Protein 3DML (pdb70)

CATH classification: 3.40.30.10

Organism: Paracoccus denitrificans (NCBI:txid266)

Structure 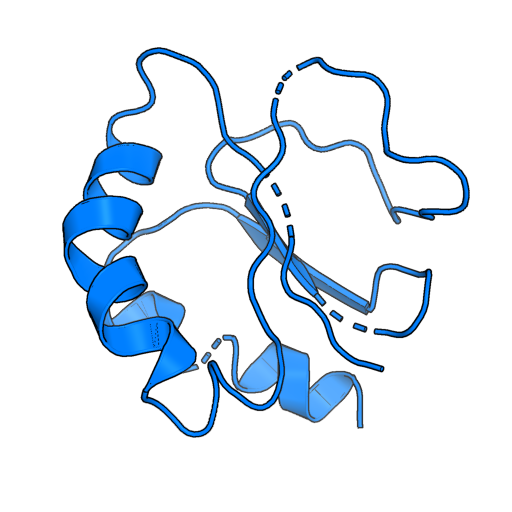(mmCIF, N/CA/C/O backbone):
data_3DML
#
_entry.id   3DML
#
_cell.length_a   80.909
_cell.length_b   80.909
_cell.length_c   33.212
_cell.angle_alpha   90.00
_cell.angle_beta   90.00
_cell.angle_gamma   120.00
#
_symmetry.space_group_name_H-M   'P 31 2 1'
#
loop_
_entity.id
_entity.type
_entity.pdbx_description
1 polymer 'Putative uncharacterized protein'
2 water water
#
loop_
_atom_site.group_PDB
_atom_site.id
_atom_site.type_symbol
_atom_site.label_atom_id
_atom_site.label_alt_id
_atom_site.label_comp_id
_atom_site.label_asym_id
_atom_site.label_entity_id
_atom_site.label_seq_id
_atom_site.pdbx_PDB_ins_code
_atom_site.Cartn_x
_atom_site.Cartn_y
_atom_site.Cartn_z
_atom_site.occupancy
_atom_site.B_iso_or_equiv
_atom_site.auth_seq_id
_atom_site.auth_comp_id
_atom_site.auth_asym_id
_atom_site.auth_atom_id
_atom_site.pdbx_PDB_model_num
ATOM 1 N N . GLU A 1 19 ? -8.413 21.632 1.983 1.00 29.63 2 GLU A N 1
ATOM 2 C CA . GLU A 1 19 ? -8.024 22.473 3.135 1.00 28.10 2 GLU A CA 1
ATOM 3 C C . GLU A 1 19 ? -7.834 23.927 2.700 1.00 26.11 2 GLU A C 1
ATOM 4 O O . GLU A 1 19 ? -7.248 24.719 3.427 1.00 25.57 2 GLU A O 1
ATOM 10 N N . LEU A 1 20 ? -8.346 24.275 1.521 1.00 23.40 3 LEU A N 1
ATOM 11 C CA . LEU A 1 20 ? -8.385 25.686 1.106 1.00 21.05 3 LEU A CA 1
ATOM 12 C C . LEU A 1 20 ? -9.568 26.473 1.713 1.00 19.24 3 LEU A C 1
ATOM 13 O O . LEU A 1 20 ? -10.679 25.968 1.804 1.00 18.44 3 LEU A O 1
ATOM 18 N N . ARG A 1 21 ? -9.299 27.714 2.133 1.00 17.03 4 ARG A N 1
ATOM 19 C CA A ARG A 1 21 ? -10.315 28.665 2.585 0.50 15.95 4 ARG A CA 1
ATOM 20 C CA B ARG A 1 21 ? -10.352 28.653 2.495 0.50 16.03 4 ARG A CA 1
ATOM 21 C C . ARG A 1 21 ? -9.924 30.049 2.081 1.00 14.93 4 ARG A C 1
ATOM 22 O O . ARG A 1 21 ? -8.740 30.353 2.009 1.00 14.35 4 ARG A O 1
ATOM 37 N N . LEU A 1 22 ? -10.905 30.884 1.790 1.00 13.89 5 LEU A N 1
ATOM 38 C CA . LEU A 1 22 ? -10.636 32.274 1.440 1.00 13.51 5 LEU A CA 1
ATOM 39 C C . LEU A 1 22 ? -11.091 33.170 2.569 1.00 13.66 5 LEU A C 1
ATOM 40 O O . LEU A 1 22 ? -12.286 33.271 2.840 1.00 14.35 5 LEU A O 1
ATOM 45 N N . LEU A 1 23 ? -10.141 33.825 3.216 1.00 13.34 6 LEU A N 1
ATOM 46 C CA . LEU A 1 23 ? -10.455 34.797 4.237 1.00 14.13 6 LEU A CA 1
ATOM 47 C C . LEU A 1 23 ? -10.681 36.134 3.581 1.00 14.79 6 LEU A C 1
ATOM 48 O O . LEU A 1 23 ? -9.843 36.606 2.790 1.00 15.02 6 LEU A O 1
ATOM 66 N N . PHE A 1 25 ? -11.114 39.996 4.529 1.00 12.23 8 PHE A N 1
ATOM 67 C CA . PHE A 1 25 ? -10.945 40.982 5.581 1.00 11.59 8 PHE A CA 1
ATOM 68 C C . PHE A 1 25 ? -11.695 42.254 5.250 1.00 12.68 8 PHE A C 1
ATOM 69 O O . PHE A 1 25 ? -11.512 42.827 4.170 1.00 12.16 8 PHE A O 1
ATOM 77 N N . GLU A 1 26 ? -12.530 42.681 6.197 1.00 13.21 9 GLU A N 1
ATOM 78 C CA A GLU A 1 26 ? -13.428 43.833 6.034 0.50 14.20 9 GLU A CA 1
ATOM 79 C CA B GLU A 1 26 ? -13.405 43.842 6.000 0.50 14.53 9 GLU A CA 1
ATOM 80 C C . GLU A 1 26 ? -13.255 44.852 7.148 1.00 14.70 9 GLU A C 1
ATOM 81 O O . GLU A 1 26 ? -12.554 44.594 8.128 1.00 14.34 9 GLU A O 1
ATOM 92 N N . GLN A 1 27 ? -13.889 46.018 6.999 1.00 15.47 10 GLN A N 1
ATOM 93 C CA . GLN A 1 27 ? -13.997 46.996 8.080 1.00 15.96 10 GLN A CA 1
ATOM 94 C C . GLN A 1 27 ? -15.251 47.823 7.842 1.00 17.39 10 GLN A C 1
ATOM 95 O O . GLN A 1 27 ? -15.770 47.830 6.720 1.00 15.80 10 GLN A O 1
ATOM 101 N N . PRO A 1 28 ? -15.765 48.484 8.899 1.00 18.91 11 PRO A N 1
ATOM 102 C CA . PRO A 1 28 ? -16.933 49.346 8.758 1.00 20.20 11 PRO A CA 1
ATOM 103 C C . PRO A 1 28 ? -16.744 50.443 7.733 1.00 20.16 11 PRO A C 1
ATOM 104 O O . PRO A 1 28 ? -15.657 51.043 7.624 1.00 20.32 11 PRO A O 1
ATOM 108 N N . GLY A 1 29 ? -17.806 50.685 6.969 1.00 21.10 12 GLY A N 1
ATOM 109 C CA . GLY A 1 29 ? -17.816 51.747 5.979 1.00 20.89 12 GLY A CA 1
ATOM 110 C C . GLY A 1 29 ? -17.007 51.468 4.726 1.00 20.84 12 GLY A C 1
ATOM 111 O O . GLY A 1 29 ? -16.767 52.378 3.938 1.00 21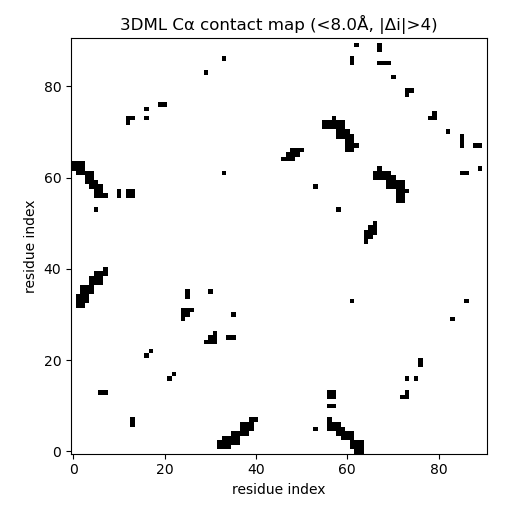.87 12 GLY A O 1
ATOM 112 N N . CYS A 1 30 ? -16.570 50.223 4.537 1.00 19.32 13 CYS A N 1
ATOM 113 C CA . CYS A 1 30 ? -15.803 49.884 3.343 1.00 17.70 13 CYS A CA 1
ATOM 114 C C . CYS A 1 30 ? -16.720 49.652 2.136 1.00 16.34 13 CYS A C 1
ATOM 115 O O . CYS A 1 30 ? -17.380 48.612 2.014 1.00 14.74 13 CYS A O 1
ATOM 118 N N . LEU A 1 31 ? -16.756 50.633 1.246 1.00 14.87 14 LEU A N 1
ATOM 119 C CA . LEU A 1 31 ? -17.617 50.555 0.076 1.00 14.54 14 LEU A CA 1
ATOM 120 C C . LEU A 1 31 ? -17.291 49.365 -0.832 1.00 13.09 14 LEU A C 1
ATOM 121 O O . LEU A 1 31 ? -18.196 48.699 -1.333 1.00 12.18 14 LEU A O 1
ATOM 126 N N . TYR A 1 32 ? -16.006 49.101 -1.053 1.00 12.95 15 TYR A N 1
ATOM 127 C CA . TYR A 1 32 ? -15.595 47.985 -1.906 1.00 13.04 15 TYR A CA 1
ATOM 128 C C . TYR A 1 32 ? -15.892 46.601 -1.316 1.00 12.71 15 TYR A C 1
ATOM 129 O O . TYR A 1 32 ? -16.214 45.701 -2.072 1.00 12.53 15 TYR A O 1
ATOM 138 N N . CYS A 1 33 ? -15.802 46.446 0.007 1.00 12.10 16 CYS A N 1
ATOM 139 C CA . CYS A 1 33 ? -16.370 45.251 0.689 1.00 13.34 16 CYS A CA 1
ATOM 140 C C . CYS A 1 33 ? -17.849 45.087 0.387 1.00 12.92 16 CYS A C 1
ATOM 141 O O . CYS A 1 33 ? -18.303 43.998 0.050 1.00 12.88 16 CYS A O 1
ATOM 144 N N . ALA A 1 34 ? -18.609 46.167 0.515 1.00 13.08 17 ALA A N 1
ATOM 145 C CA . ALA A 1 34 ? -20.055 46.102 0.267 1.00 13.53 17 ALA A CA 1
ATOM 146 C C . ALA A 1 34 ? -20.348 45.744 -1.198 1.00 13.39 17 ALA A C 1
ATOM 147 O O . ALA A 1 34 ? -21.314 45.003 -1.489 1.00 13.59 17 ALA A O 1
ATOM 149 N N . ARG A 1 35 ? -19.538 46.263 -2.127 1.00 12.53 18 ARG A N 1
ATOM 150 C CA . ARG A 1 35 ? -19.688 45.870 -3.533 1.00 12.93 18 ARG A CA 1
ATOM 151 C C . ARG A 1 35 ? -19.451 44.393 -3.769 1.00 12.38 18 ARG A C 1
ATOM 152 O O . ARG A 1 35 ? -20.206 43.752 -4.484 1.00 12.51 18 ARG A O 1
ATOM 160 N N . TRP A 1 36 ? -18.423 43.839 -3.142 1.00 12.88 19 TRP A N 1
ATOM 161 C CA . TRP A 1 36 ? -18.129 42.414 -3.303 1.00 12.97 19 TRP A CA 1
ATOM 162 C C . TRP A 1 36 ? -19.266 41.584 -2.698 1.00 13.64 19 TRP A C 1
ATOM 163 O O . TRP A 1 36 ? -19.682 40.567 -3.285 1.00 12.73 19 TRP A O 1
ATOM 174 N N . ASP A 1 37 ? -19.728 42.008 -1.517 1.00 14.44 20 ASP A N 1
ATOM 175 C CA . ASP A 1 37 ? -20.868 41.348 -0.830 1.00 17.22 20 ASP A CA 1
ATOM 176 C C . ASP A 1 37 ? -22.132 41.323 -1.693 1.00 17.38 20 ASP A C 1
ATOM 177 O O . ASP A 1 37 ? -22.865 40.349 -1.675 1.00 18.68 20 ASP A O 1
ATOM 182 N N . ALA A 1 38 ? -22.385 42.384 -2.450 1.00 17.60 21 ALA A N 1
ATOM 183 C CA . ALA A 1 38 ? -23.53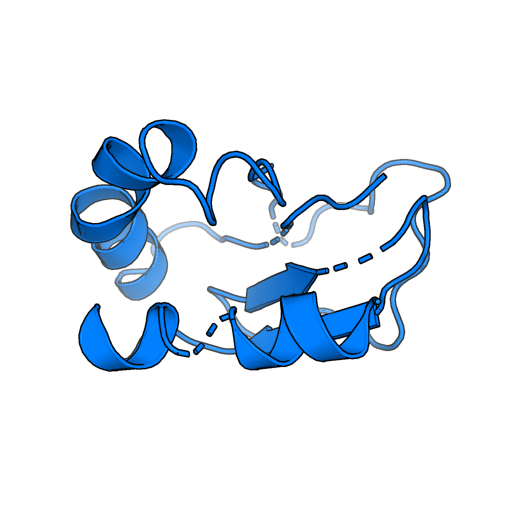8 42.441 -3.344 1.00 17.96 21 ALA A CA 1
ATOM 184 C C . ALA A 1 38 ? -23.316 41.677 -4.646 1.00 18.86 21 ALA A C 1
ATOM 185 O O . ALA A 1 38 ? -24.258 41.101 -5.194 1.00 19.24 21 ALA A O 1
ATOM 187 N N . GLU A 1 39 ? -22.088 41.695 -5.162 1.00 17.51 22 GLU A N 1
ATOM 188 C CA . GLU A 1 39 ? -21.835 41.231 -6.519 1.00 17.77 22 GLU A CA 1
ATOM 189 C C . GLU A 1 39 ? -21.344 39.800 -6.588 1.00 17.45 22 GLU A C 1
ATOM 190 O O . GLU A 1 39 ? -21.842 39.007 -7.404 1.00 18.85 22 GLU A O 1
ATOM 196 N N . ILE A 1 40 ? -20.345 39.477 -5.770 1.00 15.17 23 ILE A N 1
ATOM 197 C CA . ILE A 1 40 ? -19.725 38.159 -5.817 1.00 13.27 23 ILE A CA 1
ATOM 198 C C . ILE A 1 40 ? -20.315 37.220 -4.750 1.00 13.45 23 ILE A C 1
ATOM 199 O O . ILE A 1 40 ? -20.621 36.053 -5.045 1.00 12.72 23 ILE A O 1
ATOM 204 N N . ALA A 1 41 ? -20.449 37.708 -3.518 1.00 12.50 24 ALA A N 1
ATOM 205 C CA . ALA A 1 41 ? -20.841 36.847 -2.383 1.00 13.21 24 ALA A CA 1
ATOM 206 C C . ALA A 1 41 ? -22.053 35.917 -2.660 1.00 13.72 24 ALA A C 1
ATOM 207 O O . ALA A 1 41 ? -21.996 34.746 -2.343 1.00 13.80 24 ALA A O 1
ATOM 209 N N . PRO A 1 42 ? -23.146 36.446 -3.244 1.00 15.15 25 PRO A N 1
ATOM 210 C CA . PRO A 1 42 ? -24.295 35.555 -3.503 1.00 16.06 25 PRO A CA 1
ATOM 211 C C . PRO A 1 42 ? -23.953 34.374 -4.447 1.00 15.86 25 PRO A C 1
ATOM 212 O O . PRO A 1 42 ? -24.411 33.244 -4.214 1.00 16.22 25 PRO A O 1
ATOM 216 N N . GLN A 1 43 ? -23.144 34.608 -5.487 1.00 14.75 26 GLN A N 1
ATOM 217 C CA . GLN A 1 43 ? -22.772 33.544 -6.433 1.00 15.08 26 GLN A CA 1
ATOM 218 C C . GLN A 1 43 ? -21.714 32.625 -5.853 1.00 13.93 26 GLN A C 1
ATOM 219 O O . GLN A 1 43 ? -21.642 31.450 -6.195 1.00 13.70 26 GLN A O 1
ATOM 225 N N . TYR A 1 44 ? -20.864 33.177 -4.993 1.00 11.94 27 TYR A N 1
ATOM 226 C CA . TYR A 1 44 ? -19.634 32.514 -4.616 1.00 12.01 27 TYR A CA 1
ATOM 227 C C . TYR A 1 44 ? -19.747 31.030 -4.182 1.00 11.57 27 TYR A C 1
ATOM 228 O O . TYR A 1 44 ? -19.101 30.169 -4.773 1.00 12.39 27 TYR A O 1
ATOM 237 N N . PRO A 1 45 ? -20.569 30.713 -3.161 1.00 12.11 28 PRO A N 1
ATOM 238 C CA . PRO A 1 45 ? -20.612 29.297 -2.753 1.00 11.80 28 PRO A CA 1
ATOM 239 C C . PRO A 1 45 ? -21.307 28.368 -3.757 1.00 12.24 28 PRO A C 1
ATOM 240 O O . PRO A 1 45 ? -21.300 27.152 -3.575 1.00 11.92 28 PRO A O 1
ATOM 244 N N . LEU A 1 46 ? -21.882 28.945 -4.806 1.00 12.45 29 LEU A N 1
ATOM 245 C CA . LEU A 1 46 ? -22.579 28.190 -5.839 1.00 13.46 29 LEU A CA 1
ATOM 246 C C . LEU A 1 46 ? -21.716 27.875 -7.055 1.00 14.50 29 LEU A C 1
ATOM 247 O O . LEU A 1 46 ? -22.173 27.194 -7.992 1.00 15.95 29 LEU A O 1
ATOM 252 N N . THR A 1 47 ? -20.479 28.363 -7.030 1.00 15.81 30 THR A N 1
ATOM 253 C CA . THR A 1 47 ? -19.506 28.176 -8.111 1.00 17.31 30 THR A CA 1
ATOM 254 C C . THR A 1 47 ? -18.455 27.142 -7.722 1.00 18.19 30 THR A C 1
ATOM 255 O O . THR A 1 47 ? -18.203 26.896 -6.536 1.00 16.60 30 THR A O 1
ATOM 259 N N . ASP A 1 48 ? -17.821 26.539 -8.725 1.00 19.79 31 ASP A N 1
ATOM 260 C CA . ASP A 1 48 ? -16.701 25.636 -8.467 1.00 21.25 31 ASP A CA 1
ATOM 261 C C . ASP A 1 48 ? -15.591 26.292 -7.624 1.00 22.01 31 ASP A C 1
ATOM 262 O O . ASP A 1 48 ? -15.071 25.671 -6.694 1.00 20.86 31 ASP A O 1
ATOM 267 N N . GLU A 1 49 ? -15.229 27.536 -7.947 1.00 22.45 32 GLU A N 1
ATOM 268 C CA A GLU A 1 49 ? -14.189 28.257 -7.201 0.50 23.30 32 GLU A CA 1
ATOM 269 C CA B GLU A 1 49 ? -14.193 28.252 -7.163 0.50 23.48 32 GLU A CA 1
ATOM 270 C C . GLU A 1 49 ? -14.577 28.449 -5.743 1.00 23.96 32 GLU A C 1
ATOM 271 O O . GLU A 1 49 ? -13.783 28.209 -4.839 1.00 23.94 32 GLU A O 1
ATOM 282 N N . GLY A 1 50 ? -15.800 28.908 -5.538 1.00 24.40 33 GLY A N 1
ATOM 283 C CA . GLY A 1 50 ? -16.281 29.161 -4.219 1.00 24.53 33 GLY A CA 1
ATOM 284 C C . GLY A 1 50 ? -16.291 27.910 -3.417 1.00 25.23 33 GLY A C 1
ATOM 285 O O . GLY A 1 50 ? -16.042 27.940 -2.217 1.00 26.61 33 GLY A O 1
ATOM 286 N N . ARG A 1 51 ? -16.585 26.794 -4.068 1.00 23.85 34 ARG A N 1
ATOM 287 C CA . ARG A 1 51 ? -16.656 25.523 -3.371 1.00 23.28 34 ARG A CA 1
ATOM 288 C C . ARG A 1 51 ? -15.252 24.966 -3.067 1.00 22.47 34 ARG A C 1
ATOM 289 O O . ARG A 1 51 ? -15.054 24.247 -2.084 1.00 22.12 34 ARG A O 1
ATOM 297 N N . ALA A 1 52 ? -14.283 25.329 -3.905 1.00 21.22 35 ALA A N 1
ATOM 298 C CA . ALA A 1 52 ? -12.897 24.928 -3.712 1.00 20.46 35 ALA A CA 1
ATOM 299 C C . ALA A 1 52 ? -12.278 25.700 -2.532 1.00 19.57 35 ALA A C 1
ATOM 300 O O . ALA A 1 52 ? -11.433 25.172 -1.823 1.00 20.51 35 ALA A O 1
ATOM 302 N N . ALA A 1 53 ? -12.710 26.940 -2.335 1.00 16.97 36 ALA A N 1
ATOM 303 C CA . ALA A 1 53 ? -12.161 27.801 -1.288 1.00 15.71 36 ALA A CA 1
ATOM 304 C C . ALA A 1 53 ? -13.257 28.590 -0.582 1.00 14.71 36 ALA A C 1
ATOM 305 O O . ALA A 1 53 ? -13.437 29.772 -0.848 1.00 14.36 36 ALA A O 1
ATOM 307 N N . PRO A 1 54 ? -13.988 27.947 0.346 1.00 14.41 37 PRO A N 1
ATOM 308 C CA . PRO A 1 54 ? -15.083 28.620 1.036 1.00 14.05 37 PRO A CA 1
ATOM 309 C C . PRO A 1 54 ? -14.636 29.915 1.747 1.00 13.70 37 PRO A C 1
ATOM 310 O O . PRO A 1 54 ? -13.566 29.942 2.383 1.00 13.17 37 PRO A O 1
ATOM 314 N N . VAL A 1 55 ? -15.447 30.961 1.645 1.00 13.87 38 VAL A N 1
ATOM 315 C CA . VAL A 1 55 ? -15.107 32.277 2.205 1.00 15.63 38 VAL A CA 1
ATOM 316 C C . VAL A 1 55 ? -15.492 32.384 3.684 1.00 16.18 38 VAL A C 1
ATOM 317 O O . VAL A 1 55 ? -16.504 31.807 4.118 1.00 16.30 38 VAL A O 1
ATOM 321 N N . GLN A 1 56 ? -14.646 33.078 4.442 1.00 16.31 39 GLN A N 1
ATOM 322 C CA A GLN A 1 56 ? -14.918 33.405 5.839 0.50 16.77 39 GLN A CA 1
ATOM 323 C CA B GLN A 1 56 ? -14.875 33.388 5.862 0.50 17.08 39 GLN A CA 1
ATOM 324 C C . GLN A 1 56 ? -14.540 34.877 6.034 1.00 16.71 39 GLN A C 1
ATOM 325 O O . GLN A 1 56 ? -13.437 35.303 5.679 1.00 17.31 39 GLN A O 1
ATOM 336 N N . ARG A 1 57 ? -15.467 35.679 6.547 1.00 15.79 40 ARG A N 1
ATOM 337 C CA . ARG A 1 57 ? -15.187 37.086 6.734 1.00 15.80 40 ARG A CA 1
ATOM 338 C C . ARG A 1 57 ? -14.585 37.341 8.108 1.00 15.53 40 ARG A C 1
ATOM 339 O O . ARG A 1 57 ? -14.969 36.691 9.095 1.00 14.97 40 ARG A O 1
ATOM 347 N N . LEU A 1 58 ? -13.691 38.321 8.174 1.00 14.03 41 LEU A N 1
ATOM 348 C CA . LEU A 1 58 ? -13.085 38.743 9.426 1.00 13.57 41 LEU A CA 1
ATOM 349 C C . LEU A 1 58 ? -12.906 40.241 9.343 1.00 13.72 41 LEU A C 1
ATOM 350 O O . LEU A 1 58 ? -12.910 40.809 8.249 1.00 14.76 41 LEU A O 1
ATOM 355 N N . GLN A 1 59 ? -12.750 40.872 10.507 1.00 13.31 42 GLN A N 1
ATOM 356 C CA . GLN A 1 59 ? -12.517 42.288 10.590 1.00 13.73 42 GLN A CA 1
ATOM 357 C C . GLN A 1 59 ? -11.028 42.532 10.619 1.00 13.76 42 GLN A C 1
ATOM 358 O O . GLN A 1 59 ? -10.295 41.896 11.385 1.00 12.74 42 GLN A O 1
ATOM 372 N N . ARG A 1 61 ? -9.296 44.859 11.910 1.00 15.93 44 ARG A N 1
ATOM 373 C CA . ARG A 1 61 ? -8.702 45.308 13.178 1.00 17.72 44 ARG A CA 1
ATOM 374 C C . ARG A 1 61 ? -8.805 44.334 14.354 1.00 16.95 44 ARG A C 1
ATOM 375 O O . ARG A 1 61 ? -8.223 44.574 15.413 1.00 17.13 44 ARG A O 1
ATOM 383 N N . ASP A 1 62 ? -9.492 43.214 14.159 1.00 15.75 45 ASP A N 1
ATOM 384 C CA . ASP A 1 62 ? -9.573 42.194 15.209 1.00 15.40 45 ASP A CA 1
ATOM 385 C C . ASP A 1 62 ? -8.310 41.344 15.278 1.00 15.52 45 ASP A C 1
ATOM 386 O O . ASP A 1 62 ? -7.598 41.195 14.283 1.00 15.21 45 ASP A O 1
ATOM 391 N N . PRO A 1 63 ? -8.033 40.756 16.455 1.00 15.79 46 PRO A N 1
ATOM 392 C CA . PRO A 1 63 ? -7.040 39.699 16.536 1.00 16.19 46 PRO A CA 1
ATOM 393 C C . PRO A 1 63 ? -7.434 38.559 15.609 1.00 16.38 46 PRO A C 1
ATOM 394 O O . PRO A 1 63 ? -8.623 38.331 15.382 1.00 16.18 46 PRO A O 1
ATOM 398 N N . LEU A 1 64 ? -6.450 37.859 15.052 1.00 16.90 47 LEU A N 1
ATOM 399 C CA . LEU A 1 64 ? -6.723 36.734 14.152 1.00 18.81 47 LEU A CA 1
ATOM 400 C C . LEU A 1 64 ? -7.305 35.533 14.891 1.00 20.35 47 LEU A C 1
ATOM 401 O O . LEU A 1 64 ? -6.981 35.345 16.062 1.00 21.22 47 LEU A O 1
ATOM 406 N N . PRO A 1 65 ? -8.155 34.713 14.219 1.00 21.50 48 PRO A N 1
ATOM 407 C CA . PRO A 1 65 ? -8.556 33.462 14.858 1.00 22.84 48 PRO A CA 1
ATOM 408 C C . PRO A 1 65 ? -7.295 32.657 15.221 1.00 24.12 48 PRO A C 1
ATOM 409 O O . PRO A 1 65 ? -6.289 32.691 14.492 1.00 24.16 48 PRO A O 1
ATOM 413 N N . PRO A 1 66 ? -7.302 31.997 16.379 1.00 24.95 49 PRO A N 1
ATOM 414 C CA . PRO A 1 66 ? -6.125 31.223 16.776 1.00 25.54 49 PRO A CA 1
ATOM 415 C C . PRO A 1 66 ? -5.647 30.209 15.717 1.00 25.00 49 PRO A C 1
ATOM 416 O O . PRO A 1 66 ? -6.467 29.594 15.017 1.00 26.50 49 PRO A O 1
ATOM 420 N N . GLY A 1 67 ? -4.330 30.073 15.592 1.00 25.36 50 GLY A N 1
ATOM 421 C CA . GLY A 1 67 ? -3.713 29.081 14.695 1.00 24.75 50 GLY A CA 1
ATOM 422 C C . GLY A 1 67 ? -3.465 29.547 13.266 1.00 23.65 50 GLY A C 1
ATOM 423 O O . GLY A 1 67 ? -2.789 28.863 12.489 1.00 24.58 50 GLY A O 1
ATOM 424 N N . LEU A 1 68 ? -4.010 30.709 12.918 1.00 21.89 51 LEU A N 1
ATOM 425 C CA A LEU A 1 68 ? -3.989 31.204 11.541 0.50 20.57 51 LEU A CA 1
ATOM 426 C CA B LEU A 1 68 ? -3.989 31.189 11.551 0.50 20.80 51 LEU A CA 1
ATOM 427 C C . LEU A 1 68 ? -2.693 31.962 11.286 1.00 19.91 51 LEU A C 1
ATOM 428 O O . LEU A 1 68 ? -2.376 32.912 11.995 1.00 20.02 51 LEU A O 1
ATOM 437 N N . GLU A 1 69 ? -1.930 31.539 10.283 1.00 17.86 52 GLU A N 1
ATOM 438 C CA . GLU A 1 69 ? -0.622 32.150 10.026 1.00 17.13 52 GLU A CA 1
ATOM 439 C C . GLU A 1 69 ? -0.638 32.951 8.713 1.00 15.48 52 GLU A C 1
ATOM 440 O O . GLU A 1 69 ? -0.716 32.363 7.627 1.00 14.36 52 GLU A O 1
ATOM 446 N N . LEU A 1 70 ? -0.581 34.273 8.828 1.00 13.40 53 LEU A N 1
ATOM 447 C CA . LEU A 1 70 ? -0.465 35.141 7.657 1.00 13.52 53 LEU A CA 1
ATOM 448 C C . LEU A 1 70 ? 0.979 35.511 7.319 1.00 13.02 53 LEU A C 1
ATOM 449 O O . LEU A 1 70 ? 1.821 35.662 8.223 1.00 12.23 53 LEU A O 1
ATOM 454 N N . ALA A 1 71 ? 1.230 35.754 6.029 1.00 12.81 54 ALA A N 1
ATOM 455 C CA . ALA A 1 71 ? 2.579 36.130 5.557 1.00 12.71 54 ALA A CA 1
ATOM 456 C C . ALA A 1 71 ? 2.949 37.574 5.968 1.00 13.63 54 ALA A C 1
ATOM 457 O O . ALA A 1 71 ? 4.127 37.920 6.121 1.00 14.73 54 ALA A O 1
ATOM 459 N N . ARG A 1 72 ? 1.936 38.434 6.089 1.00 12.36 55 ARG A N 1
ATOM 460 C CA . ARG A 1 72 ? 2.129 39.822 6.450 1.00 12.08 55 ARG A CA 1
ATOM 461 C C . ARG A 1 72 ? 0.789 40.347 6.949 1.00 11.95 55 ARG A C 1
ATOM 462 O O . ARG A 1 72 ? -0.234 39.696 6.725 1.00 11.17 55 ARG A O 1
ATOM 470 N N . PRO A 1 73 ? 0.794 41.494 7.663 1.00 12.23 56 PRO A N 1
ATOM 471 C CA . PRO A 1 73 ? -0.473 42.019 8.175 1.00 11.97 56 PRO A CA 1
ATOM 472 C C . PRO A 1 73 ? -1.474 42.362 7.068 1.00 11.47 56 PRO A C 1
ATOM 473 O O . PRO A 1 73 ? -1.093 42.557 5.905 1.00 10.70 56 PRO A O 1
ATOM 477 N N . VAL A 1 74 ? -2.749 42.392 7.422 1.00 11.35 57 VAL A N 1
ATOM 478 C CA . VAL A 1 74 ? -3.762 42.909 6.487 1.00 12.31 57 VAL A CA 1
ATOM 479 C C . VAL A 1 74 ? -3.829 44.427 6.674 1.00 13.56 57 VAL A C 1
ATOM 480 O O . VAL A 1 74 ? -4.108 44.897 7.779 1.00 14.18 57 VAL A O 1
ATOM 484 N N . THR A 1 75 ? -3.590 45.182 5.603 1.00 14.70 58 THR A N 1
ATOM 485 C CA . THR A 1 75 ? -3.513 46.628 5.720 1.00 16.08 58 THR A CA 1
ATOM 486 C C . THR A 1 75 ? -4.521 47.350 4.808 1.00 16.31 58 THR A C 1
ATOM 487 O O . THR A 1 75 ? -4.607 48.600 4.829 1.00 17.10 58 THR A O 1
ATOM 491 N N . PHE A 1 76 ? -5.294 46.576 4.045 1.00 14.22 59 PHE A N 1
ATOM 492 C CA . PHE A 1 76 ? -6.192 47.123 3.038 1.00 14.10 59 PHE A CA 1
ATOM 493 C C . PHE A 1 76 ? -7.449 46.297 3.104 1.00 13.49 59 PHE A C 1
ATOM 494 O O . PHE A 1 76 ? -7.372 45.105 3.341 1.00 13.83 59 PHE A O 1
ATOM 502 N N . THR A 1 77 ? -8.610 46.933 2.984 1.00 13.04 60 THR A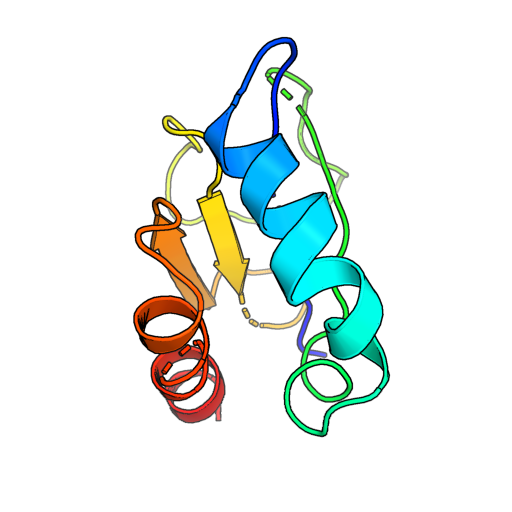 N 1
ATOM 503 C CA . THR A 1 77 ? -9.858 46.179 2.829 1.00 13.54 60 THR A CA 1
ATOM 504 C C . THR A 1 77 ? -10.582 46.588 1.530 1.00 13.95 60 THR A C 1
ATOM 505 O O . THR A 1 77 ? -10.612 47.772 1.196 1.00 14.60 60 THR A O 1
ATOM 509 N N . PRO A 1 78 ? -11.169 45.614 0.801 1.00 13.95 61 PRO A N 1
ATOM 510 C CA . PRO A 1 78 ? -11.168 44.181 1.112 1.00 13.40 61 PRO A CA 1
ATOM 511 C C . PRO A 1 78 ? -9.835 43.532 0.756 1.00 13.63 61 PRO A C 1
ATOM 512 O O . PRO A 1 78 ? -9.205 43.888 -0.248 1.00 13.70 61 PRO A O 1
ATOM 516 N N . THR A 1 79 ? -9.401 42.590 1.582 1.00 12.71 62 THR A N 1
ATOM 517 C CA . THR A 1 79 ? -8.273 41.725 1.208 1.00 11.29 62 THR A CA 1
ATOM 518 C C . THR A 1 79 ? -8.780 40.296 1.278 1.00 10.98 62 THR A C 1
ATOM 519 O O . THR A 1 79 ? -9.470 39.930 2.234 1.00 10.91 62 THR A O 1
ATOM 523 N N . PHE A 1 80 ? -8.418 39.485 0.300 1.00 10.31 63 PHE A N 1
ATOM 524 C CA . PHE A 1 80 ? -8.838 38.092 0.282 1.00 10.77 63 PHE A CA 1
ATOM 525 C C . PHE A 1 80 ? -7.601 37.231 0.420 1.00 11.00 63 PHE A C 1
ATOM 526 O O . PHE A 1 80 ? -6.738 37.284 -0.445 1.00 11.88 63 PHE A O 1
ATOM 534 N N . VAL A 1 81 ? -7.500 36.476 1.509 1.00 10.18 64 VAL A N 1
ATOM 535 C CA . VAL A 1 81 ? -6.311 35.668 1.721 1.00 9.85 64 VAL A CA 1
ATOM 536 C C . VAL A 1 81 ? -6.659 34.198 1.504 1.00 10.68 64 VAL A C 1
ATOM 537 O O . VAL A 1 81 ? -7.543 33.652 2.172 1.00 10.08 64 VAL A O 1
ATOM 541 N N . LEU A 1 82 ? -5.962 33.571 0.570 1.00 10.41 65 LEU A N 1
ATOM 542 C CA . LEU A 1 82 ? -6.159 32.144 0.346 1.00 11.76 65 LEU A CA 1
ATOM 543 C C . LEU A 1 82 ? -5.250 31.405 1.305 1.00 12.74 65 LEU A C 1
ATOM 544 O O . LEU A 1 82 ? -4.013 31.538 1.249 1.00 13.24 65 LEU A O 1
ATOM 557 N N . ALA A 1 84 ? -4.043 27.719 2.887 1.00 16.07 67 ALA A N 1
ATOM 558 C CA . ALA A 1 84 ? -3.950 26.276 2.689 1.00 17.88 67 ALA A CA 1
ATOM 559 C C . ALA A 1 84 ? -3.718 25.721 4.084 1.00 19.34 67 ALA A C 1
ATOM 560 O O . ALA A 1 84 ? -2.650 25.917 4.674 1.00 19.83 67 ALA A O 1
ATOM 562 N N . GLY A 1 85 ? -4.734 25.071 4.632 1.00 20.51 68 GLY A N 1
ATOM 563 C CA . GLY A 1 85 ? -4.687 24.674 6.026 1.00 21.97 68 GLY A CA 1
ATOM 564 C C . GLY A 1 85 ? -4.615 25.945 6.852 1.00 22.26 68 GLY A C 1
ATOM 565 O O . GLY A 1 85 ? -5.405 26.864 6.665 1.00 22.59 68 GLY A O 1
ATOM 566 N N . ASP A 1 86 ? -3.655 26.029 7.756 1.00 22.24 69 ASP A N 1
ATOM 567 C CA . ASP A 1 86 ? -3.653 27.205 8.622 1.00 22.33 69 ASP A CA 1
ATOM 568 C C . ASP A 1 86 ? -2.677 28.289 8.166 1.00 19.69 69 ASP A C 1
ATOM 569 O O . ASP A 1 86 ? -2.353 29.171 8.951 1.00 20.48 69 ASP A O 1
ATOM 574 N N . VAL A 1 87 ? -2.220 28.218 6.913 1.00 17.83 70 VAL A N 1
ATOM 575 C CA A VAL A 1 87 ? -1.145 29.103 6.454 0.50 16.68 70 VAL A CA 1
ATOM 576 C CA B VAL A 1 87 ? -1.116 29.055 6.434 0.50 16.31 70 VAL A CA 1
ATOM 577 C C . VAL A 1 87 ? -1.478 29.784 5.131 1.00 15.73 70 VAL A C 1
ATOM 578 O O . VAL A 1 87 ? -1.973 29.159 4.188 1.00 14.96 70 VAL A O 1
ATOM 585 N N . GLU A 1 88 ? -1.203 31.081 5.080 1.00 14.09 71 GLU A N 1
ATOM 586 C CA . GLU A 1 88 ? -1.454 31.855 3.890 1.00 13.63 71 GLU A CA 1
ATOM 587 C C . GLU A 1 88 ? -0.696 31.262 2.707 1.00 14.23 71 GLU A C 1
ATOM 588 O O . GLU A 1 88 ? 0.523 31.029 2.793 1.00 14.30 71 GLU A O 1
ATOM 594 N N . SER A 1 89 ? -1.419 31.051 1.610 1.00 13.19 72 SER A N 1
ATOM 595 C CA . SER A 1 89 ? -0.802 30.629 0.352 1.00 14.24 72 SER A CA 1
ATOM 596 C C . SER A 1 89 ? -0.591 31.840 -0.560 1.00 13.75 72 SER A C 1
ATOM 597 O O . SER A 1 89 ? 0.437 31.958 -1.228 1.00 13.78 72 SER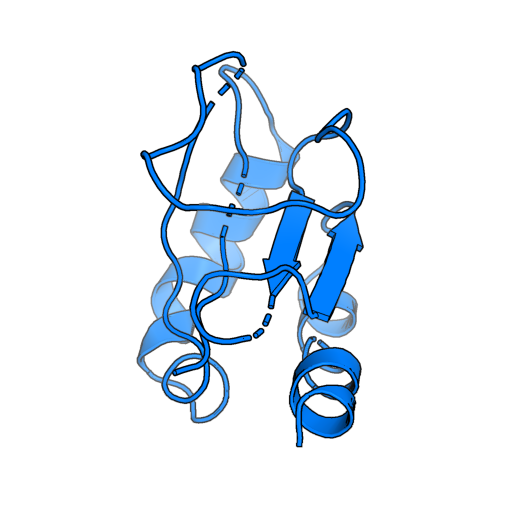 A O 1
ATOM 600 N N . GLY A 1 90 ? -1.565 32.746 -0.602 1.00 12.80 73 GLY A N 1
ATOM 601 C CA . GLY A 1 90 ? -1.438 33.937 -1.439 1.00 11.69 73 GLY A CA 1
ATOM 602 C C . GLY A 1 90 ? -2.598 34.841 -1.106 1.00 10.92 73 GLY A C 1
ATOM 603 O O . GLY A 1 90 ? -3.457 34.464 -0.313 1.00 10.72 73 GLY A O 1
ATOM 604 N N . ARG A 1 91 ? -2.629 36.030 -1.701 1.00 10.13 74 ARG A N 1
ATOM 605 C CA . ARG A 1 91 ? -3.715 36.966 -1.416 1.00 10.79 74 ARG A CA 1
ATOM 606 C C . ARG A 1 91 ? -4.008 37.878 -2.591 1.00 10.99 74 ARG A C 1
ATOM 607 O O . ARG A 1 91 ? -3.165 38.084 -3.468 1.00 10.90 74 ARG A O 1
ATOM 615 N N . LEU A 1 92 ? -5.229 38.390 -2.604 1.00 10.65 75 LEU A N 1
ATOM 616 C CA . LEU A 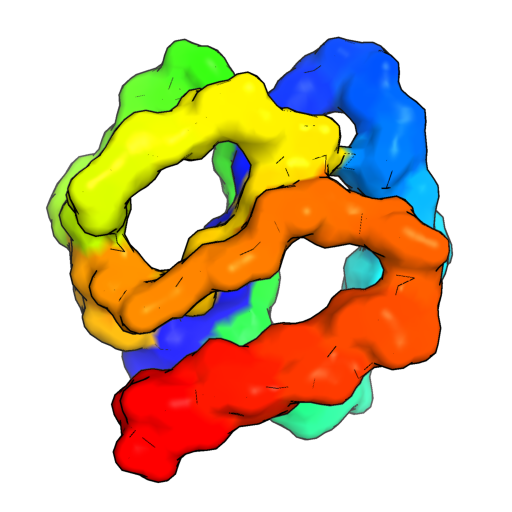1 92 ? -5.648 39.432 -3.524 1.00 12.76 75 LEU A CA 1
ATOM 617 C C . LEU A 1 92 ? -6.043 40.631 -2.674 1.00 12.86 75 LEU A C 1
ATOM 618 O O . LEU A 1 92 ? -6.838 40.494 -1.739 1.00 12.07 75 LEU A O 1
ATOM 623 N N . GLU A 1 93 ? -5.524 41.811 -2.996 1.00 12.96 76 GLU A N 1
ATOM 624 C CA . GLU A 1 93 ? -5.932 42.999 -2.259 1.00 14.00 76 GLU A CA 1
ATOM 625 C C . GLU A 1 93 ? -6.783 43.872 -3.175 1.00 14.36 76 GLU A C 1
ATOM 626 O O . GLU A 1 93 ? -6.352 44.227 -4.271 1.00 14.75 76 GLU A O 1
ATOM 632 N N . GLY A 1 94 ? -7.970 44.215 -2.697 1.00 13.99 77 GLY A N 1
ATOM 633 C CA . GLY A 1 94 ? -8.914 45.075 -3.419 1.00 14.32 77 GLY A CA 1
ATOM 634 C C . GLY A 1 94 ? -9.938 44.299 -4.245 1.00 14.49 77 GLY A C 1
ATOM 635 O O . GLY A 1 94 ? -9.868 43.065 -4.366 1.00 15.08 77 GLY A O 1
ATOM 636 N N . TYR A 1 95 ? -10.897 45.040 -4.791 1.00 14.29 78 TYR A N 1
ATOM 637 C CA . TYR A 1 95 ? -11.966 44.475 -5.595 1.00 14.98 78 TYR A CA 1
ATOM 638 C C . TYR A 1 95 ? -12.291 45.428 -6.758 1.00 16.09 78 TYR A C 1
ATOM 639 O O . TYR A 1 95 ? -13.237 46.218 -6.686 1.00 15.49 78 TYR A O 1
ATOM 648 N N . PRO A 1 96 ? -11.475 45.379 -7.822 1.00 17.62 79 PRO A N 1
ATOM 649 C CA . PRO A 1 96 ? -11.735 46.244 -8.990 1.00 18.74 79 PRO A CA 1
ATOM 650 C C . PRO A 1 96 ? -12.889 45.773 -9.886 1.00 19.33 79 PRO A C 1
ATOM 651 O O . PRO A 1 96 ? -13.278 46.494 -10.814 1.00 20.51 79 PRO A O 1
ATOM 655 N N . GLY A 1 97 ? -13.469 44.612 -9.592 1.00 17.45 80 GLY A N 1
ATOM 656 C CA . GLY A 1 97 ? -14.716 44.211 -10.239 1.00 15.84 80 GLY A CA 1
ATOM 657 C C . GLY A 1 97 ? -14.731 42.724 -10.463 1.00 15.19 80 GLY A C 1
ATOM 658 O O . GLY A 1 97 ? -13.719 42.065 -10.261 1.00 13.52 80 GLY A O 1
ATOM 659 N N . GLU A 1 98 ? -15.875 42.198 -10.910 1.00 15.07 81 GLU A N 1
ATOM 660 C CA . GLU A 1 98 ? -16.072 40.760 -10.986 1.00 16.15 81 GLU A CA 1
ATOM 661 C C . GLU A 1 98 ? -15.026 40.111 -11.839 1.00 15.53 81 GLU A C 1
ATOM 662 O O . GLU A 1 98 ? -14.485 39.081 -11.452 1.00 14.67 81 GLU A O 1
ATOM 668 N N . ASP A 1 99 ? -14.738 40.733 -12.989 1.00 15.21 82 ASP A N 1
ATOM 669 C CA . ASP A 1 99 ? -13.870 40.122 -13.985 1.00 16.59 82 ASP A CA 1
ATOM 670 C C . ASP A 1 99 ? -12.414 40.118 -13.545 1.00 16.26 82 ASP A C 1
ATOM 671 O O . ASP A 1 99 ? -11.563 39.487 -14.153 1.00 17.49 82 ASP A O 1
ATOM 676 N N . PHE A 1 100 ? -12.120 40.869 -12.508 1.00 16.14 83 PHE A N 1
ATOM 677 C CA . PHE A 1 100 ? -10.772 40.870 -11.952 1.00 16.71 83 PHE A CA 1
ATOM 678 C C . PHE A 1 100 ? -10.671 39.793 -10.885 1.00 15.93 83 PHE A C 1
ATOM 679 O O . PHE A 1 100 ? -9.715 39.033 -10.848 1.00 16.50 83 PHE A O 1
ATOM 687 N N . PHE A 1 101 ? -11.717 39.675 -10.095 1.00 14.27 84 PHE A N 1
ATOM 688 C CA . PHE A 1 101 ? -11.751 38.737 -8.977 1.00 12.43 84 PHE A CA 1
ATOM 689 C C . PHE A 1 101 ? -11.573 37.297 -9.409 1.00 12.39 84 PHE A C 1
ATOM 690 O O . PHE A 1 101 ? -10.691 36.613 -8.927 1.00 11.62 84 PHE A O 1
ATOM 698 N N . TRP A 1 102 ? -12.421 36.812 -10.316 1.00 12.28 85 TRP A N 1
ATOM 699 C CA . TRP A 1 102 ? -12.392 35.393 -10.656 1.00 12.14 85 TRP A CA 1
ATOM 700 C C . TRP A 1 102 ? -11.065 34.823 -11.179 1.00 12.66 85 TRP A C 1
ATOM 701 O O . TRP A 1 102 ? -10.582 33.808 -10.657 1.00 12.59 85 TRP A O 1
ATOM 712 N N . PRO A 1 103 ? -10.474 35.434 -12.220 1.00 13.27 86 PRO A N 1
ATOM 713 C CA . PRO A 1 103 ? -9.233 34.837 -12.734 1.00 14.20 86 PRO A CA 1
ATOM 714 C C . PRO A 1 103 ? -8.048 35.040 -11.772 1.00 15.21 86 PRO A C 1
ATOM 715 O O . PRO A 1 103 ? -7.115 34.226 -11.758 1.00 15.48 86 PRO A O 1
ATOM 732 N N . LEU A 1 105 ? -8.307 35.000 -8.450 1.00 14.97 88 LEU A N 1
ATOM 733 C CA . LEU A 1 105 ? -8.477 33.967 -7.441 1.00 14.64 88 LEU A CA 1
ATOM 734 C C . LEU A 1 105 ? -8.057 32.610 -8.016 1.00 15.14 88 LEU A C 1
ATOM 735 O O . LEU A 1 105 ? -7.372 31.814 -7.357 1.00 14.59 88 LEU A O 1
ATOM 740 N N . ALA A 1 106 ? -8.455 32.353 -9.257 1.00 15.45 89 ALA A N 1
ATOM 741 C CA . ALA A 1 106 ? -8.075 31.113 -9.918 1.00 16.58 89 ALA A CA 1
ATOM 742 C C . ALA A 1 106 ? -6.549 30.926 -9.946 1.00 16.54 89 ALA A C 1
ATOM 743 O O . ALA A 1 106 ? -6.072 29.831 -9.698 1.00 16.57 89 ALA A O 1
ATOM 745 N N . ARG A 1 107 ? -5.785 31.985 -10.214 1.00 17.49 90 ARG A N 1
ATOM 746 C CA . ARG A 1 107 ? -4.317 31.872 -10.143 1.00 18.41 90 ARG A CA 1
ATOM 747 C C . ARG A 1 107 ? -3.864 31.419 -8.759 1.00 18.34 90 ARG A C 1
ATOM 748 O O . ARG A 1 107 ? -2.956 30.575 -8.628 1.00 18.11 90 ARG A O 1
ATOM 756 N N . LEU A 1 108 ? -4.479 31.985 -7.721 1.00 17.34 91 LEU A N 1
ATOM 757 C CA . LEU A 1 108 ? -4.098 31.629 -6.348 1.00 16.71 91 LEU A CA 1
ATOM 758 C C . LEU A 1 108 ? -4.438 30.174 -6.032 1.00 17.33 91 LEU A C 1
ATOM 759 O O . LEU A 1 108 ? -3.618 29.443 -5.453 1.00 16.62 91 LEU A O 1
ATOM 764 N N . ILE A 1 109 ? -5.635 29.747 -6.418 1.00 17.04 92 ILE A N 1
ATOM 765 C CA . ILE A 1 109 ? -6.029 28.361 -6.190 1.00 19.17 92 ILE A CA 1
ATOM 766 C C . ILE A 1 109 ? -5.073 27.387 -6.892 1.00 20.50 92 ILE A C 1
ATOM 767 O O . ILE A 1 109 ? -4.665 26.380 -6.293 1.00 20.18 92 ILE A O 1
ATOM 772 N N . GLY A 1 110 ? -4.695 27.727 -8.125 1.00 22.20 93 GLY A N 1
ATOM 773 C CA . GLY A 1 110 ? -3.793 26.908 -8.946 1.00 24.94 93 GLY A CA 1
ATOM 774 C C . GLY A 1 110 ? -2.430 26.788 -8.311 1.00 27.18 93 GLY A C 1
ATOM 775 O O . GLY A 1 110 ? -1.814 25.720 -8.308 1.00 27.40 93 GLY A O 1
ATOM 776 N N . GLN A 1 111 ? -1.965 27.891 -7.747 1.00 28.97 94 GLN A N 1
ATOM 777 C CA . GLN A 1 111 ? -0.663 27.943 -7.127 1.00 31.41 94 GLN A CA 1
ATOM 778 C C . GLN A 1 111 ? -0.634 27.209 -5.775 1.00 32.70 94 GLN A C 1
ATOM 779 O O . GLN A 1 111 ? 0.410 26.724 -5.357 1.00 32.81 94 GLN A O 1
ATOM 785 N N . ALA A 1 112 ? -1.785 27.087 -5.121 1.00 33.82 95 ALA A N 1
ATOM 786 C CA . ALA A 1 112 ? -1.889 26.310 -3.887 1.00 36.10 95 ALA A CA 1
ATOM 787 C C . ALA A 1 112 ? -1.868 24.800 -4.169 1.00 37.99 95 ALA A C 1
ATOM 788 O O . ALA A 1 112 ? -1.611 24.008 -3.265 1.00 38.80 95 ALA A O 1
ATOM 790 N N . GLU A 1 113 ? -2.156 24.398 -5.404 1.00 40.09 96 GLU A N 1
ATOM 791 C CA . GLU A 1 113 ? -2.016 22.984 -5.784 1.00 42.45 96 GLU A CA 1
ATOM 792 C C . GLU A 1 113 ? -1.260 22.825 -7.115 1.00 42.99 96 GLU A C 1
ATOM 793 O O . GLU A 1 113 ? -1.905 22.661 -8.195 1.00 44.12 96 GLU A O 1
ATOM 799 N N . PRO A 1 114 ? 0.079 22.915 -7.073 1.00 43.61 97 PRO A N 1
#

Radius of gyration: 12.38 Å; Cα contacts (8 Å, |Δi|>4): 131; chains: 1; bounding box: 27×29×31 Å

Secondary structure (P-SEA, 3-state):
cccccccccccaaaaaaaaccccccccccccccbbbbbcccccccccccccccccccccccccccccccccccccccccccccaaaaaaac

B-factor: mean 22.31, std 12.96, range [8.76, 78.28]

Nearest PDB structures (foldseek):
  3dml-assembly1_A  TM=1.011E+00  e=8.100E-19  Paracoccus denitrificans
  2h30-assembly1_A  TM=6.413E-01  e=1.482E-01  Neisseria gonorrhoeae
  6dnl-assembly1_A  TM=5.738E-01  e=2.214E-01  Neisseria meningitidis
  2k8v-assembly1_A  TM=4.163E-01  e=3.782E-01  Homo sapiens
  3quj-assembly2_C  TM=3.867E-01  e=9.390E+00  Escherichia coli UTI89

Foldseek 3Di:
DKAKEEDEPPDPQVVVCCVA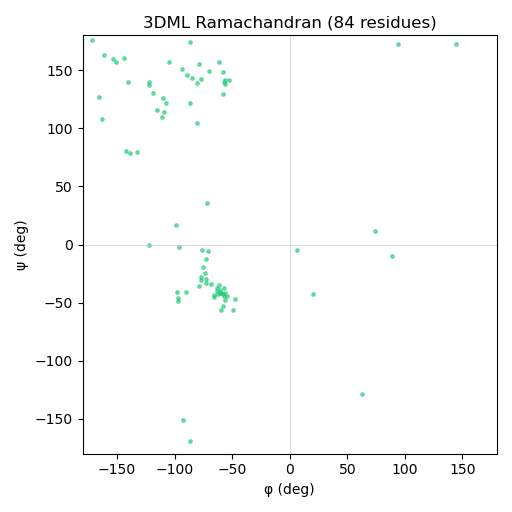PVVCQCVDPLCVLHPYDYDYVDDDDPLAEEPDDDDAPPKIFMAVRYTQGIDGTDPDDVVPPVNVVSSVSND

InterPro domains:
  IPR012336 Thioredoxin-like fold [PF13098] (35-120)
  IPR036249 Thioredoxin-like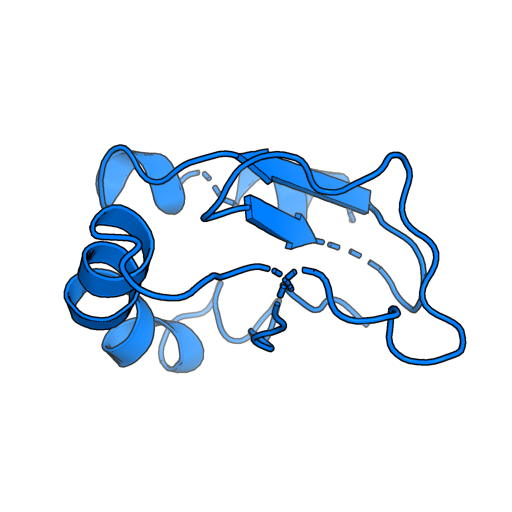 superfamily [SSF52833] (33-122)

Solvent-accessible surface area: 5296 Å² total

Sequence (91 aa):
ELRRLLFEEQPGCLYCARWDAEIAPQYPLTDEEGRAAPVQQRLQRDPLPPGLLELARPVTFTPTFVLAGDVVESGRLEGYPGEDFFWPLARLIGQAE